Protein AF-A0A8D8NBR3-F1 (afdb_monomer_lite)

Structure (mmCIF, N/CA/C/O backbone):
data_AF-A0A8D8NBR3-F1
#
_entry.id   AF-A0A8D8NBR3-F1
#
loop_
_atom_site.group_PDB
_atom_site.id
_atom_site.type_symbol
_atom_site.label_atom_id
_atom_site.label_alt_id
_atom_site.label_comp_id
_atom_site.label_asym_id
_atom_site.label_entity_id
_atom_site.label_seq_id
_atom_site.pdbx_PDB_ins_code
_atom_site.Cartn_x
_atom_site.Cartn_y
_atom_site.Cartn_z
_atom_site.occupancy
_atom_site.B_iso_or_equiv
_atom_site.auth_seq_id
_atom_site.auth_comp_id
_atom_site.auth_asym_id
_atom_site.auth_atom_id
_atom_site.pdbx_PDB_model_num
ATOM 1 N N . MET A 1 1 ? -37.296 -11.085 -13.476 1.00 39.34 1 MET A N 1
ATOM 2 C CA . MET A 1 1 ? -35.955 -10.803 -14.032 1.00 39.34 1 MET A CA 1
ATOM 3 C C . MET A 1 1 ? -34.917 -11.356 -13.069 1.00 39.34 1 MET A C 1
ATOM 5 O O . MET A 1 1 ? -34.775 -10.840 -11.971 1.00 39.34 1 MET A O 1
ATOM 9 N N . ILE A 1 2 ? -34.306 -12.487 -13.425 1.00 38.94 2 ILE A N 1
ATOM 10 C CA . ILE A 1 2 ? -33.415 -13.263 -12.553 1.00 38.94 2 ILE A CA 1
ATOM 11 C C . ILE A 1 2 ? -32.001 -12.692 -12.685 1.00 38.94 2 ILE A C 1
ATOM 13 O O . ILE A 1 2 ? -31.373 -12.825 -13.735 1.00 38.94 2 ILE A O 1
ATOM 17 N N . PHE A 1 3 ? -31.509 -12.047 -11.627 1.00 42.09 3 PHE A N 1
ATOM 18 C CA . PHE A 1 3 ? -30.108 -11.650 -11.511 1.00 42.09 3 PHE A CA 1
ATOM 19 C C . PHE A 1 3 ? -29.244 -12.912 -11.416 1.00 42.09 3 PHE A C 1
ATOM 21 O O . PHE A 1 3 ? -29.185 -13.569 -10.377 1.00 42.09 3 PHE A O 1
ATOM 28 N N . LYS A 1 4 ? -28.557 -13.259 -12.507 1.00 34.50 4 LYS A N 1
ATOM 29 C CA . LYS A 1 4 ? -27.471 -14.240 -12.472 1.00 34.50 4 LYS A CA 1
ATOM 30 C C . LYS A 1 4 ? -26.286 -13.600 -11.750 1.00 34.50 4 LYS A C 1
ATOM 32 O O . LYS A 1 4 ? -25.528 -12.838 -12.342 1.00 34.50 4 LYS A O 1
ATOM 37 N N . ARG A 1 5 ? -26.142 -13.902 -10.458 1.00 43.03 5 ARG A N 1
ATOM 38 C CA . ARG A 1 5 ? -24.885 -13.717 -9.727 1.00 43.03 5 ARG A CA 1
ATOM 39 C C . ARG A 1 5 ? -23.824 -14.581 -10.408 1.00 43.03 5 ARG A C 1
ATOM 41 O O . ARG A 1 5 ? -23.807 -15.795 -10.235 1.00 43.03 5 ARG A O 1
ATOM 48 N N . PHE A 1 6 ? -22.962 -13.952 -11.198 1.00 41.09 6 PHE A N 1
ATOM 49 C CA . PHE A 1 6 ? -21.705 -14.554 -11.619 1.00 41.09 6 PHE A CA 1
ATOM 50 C C . PHE A 1 6 ? -20.780 -14.600 -10.400 1.00 41.09 6 PHE A C 1
ATOM 52 O O . PHE A 1 6 ? -20.031 -13.667 -10.134 1.00 41.09 6 PHE A O 1
ATOM 59 N N . PHE A 1 7 ? -20.858 -15.684 -9.629 1.00 45.56 7 PHE A N 1
ATOM 60 C CA . PHE A 1 7 ? -19.737 -16.092 -8.795 1.00 45.56 7 PHE A CA 1
ATOM 61 C C . PHE A 1 7 ? -18.710 -16.730 -9.727 1.00 45.56 7 PHE A C 1
ATOM 63 O O . PHE A 1 7 ? -18.864 -17.873 -10.149 1.00 45.56 7 PHE A O 1
ATOM 70 N N . SER A 1 8 ? -17.677 -15.969 -10.089 1.00 44.12 8 SER A N 1
ATOM 71 C CA . SER A 1 8 ? -16.456 -16.555 -10.632 1.00 44.12 8 SER A CA 1
ATOM 72 C C . SER A 1 8 ? -15.761 -17.279 -9.484 1.00 44.12 8 SER A C 1
ATOM 74 O O . SER A 1 8 ? -14.997 -16.676 -8.735 1.00 44.12 8 SER A O 1
ATOM 76 N N . SER A 1 9 ? -16.055 -18.568 -9.316 1.00 47.31 9 SER A N 1
ATOM 77 C CA . SER A 1 9 ? -15.251 -19.467 -8.494 1.00 47.31 9 SER A CA 1
ATOM 78 C C . SER A 1 9 ? -13.933 -19.729 -9.221 1.00 47.31 9 SER A C 1
ATOM 80 O O . SER A 1 9 ? -13.727 -20.787 -9.818 1.00 47.31 9 SER A O 1
ATOM 82 N N . THR A 1 10 ? -13.046 -18.740 -9.238 1.00 48.44 10 THR A N 1
ATOM 83 C CA . THR A 1 10 ? -11.653 -18.990 -9.590 1.00 48.44 10 THR A CA 1
ATOM 84 C C . THR A 1 10 ? -11.070 -19.832 -8.457 1.00 48.44 10 THR A C 1
ATOM 86 O O . THR A 1 10 ? -11.084 -19.375 -7.313 1.00 48.44 10 THR A O 1
ATOM 89 N N . PRO A 1 11 ? -10.621 -21.073 -8.720 1.00 41.56 11 PRO A N 1
ATOM 90 C CA . PRO A 1 11 ? -9.993 -21.882 -7.691 1.00 41.56 11 PRO A CA 1
ATOM 91 C C . PRO A 1 11 ? -8.790 -21.108 -7.158 1.00 41.56 11 PRO A C 1
ATOM 93 O O . PRO A 1 11 ? -7.968 -20.634 -7.946 1.00 41.56 11 PRO A O 1
ATOM 96 N N . CYS A 1 12 ? -8.710 -20.979 -5.832 1.00 45.22 12 CYS A N 1
ATOM 97 C CA . CYS A 1 12 ? -7.539 -20.466 -5.136 1.00 45.22 12 CYS A CA 1
ATOM 98 C C . CYS A 1 12 ? -6.382 -21.425 -5.435 1.00 45.22 12 CYS A C 1
ATOM 100 O O . CYS A 1 12 ? -6.182 -22.438 -4.763 1.00 45.22 12 CYS A O 1
ATOM 102 N N . ARG A 1 13 ? -5.674 -21.175 -6.540 1.00 45.03 13 ARG A N 1
ATOM 103 C CA . ARG A 1 13 ? -4.412 -21.836 -6.824 1.00 45.03 13 ARG A CA 1
ATOM 104 C C . ARG A 1 13 ? -3.446 -21.271 -5.798 1.00 45.03 13 ARG A C 1
ATOM 106 O O . ARG A 1 13 ? -2.968 -20.155 -5.962 1.00 45.03 13 ARG A O 1
ATOM 113 N N . PHE A 1 14 ? -3.180 -22.035 -4.742 1.00 47.06 14 PHE A N 1
ATOM 114 C CA . PHE A 1 14 ? -1.988 -21.844 -3.927 1.00 47.06 14 PHE A CA 1
ATOM 115 C C . PHE A 1 14 ? -0.777 -21.990 -4.855 1.00 47.06 14 PHE A C 1
ATOM 117 O O . PHE A 1 14 ? -0.283 -23.089 -5.100 1.00 47.06 14 PHE A O 1
ATOM 124 N N . LEU A 1 15 ? -0.356 -20.881 -5.461 1.00 52.97 15 LEU A N 1
ATOM 125 C CA . LEU A 1 15 ? 0.822 -20.825 -6.305 1.00 52.97 15 LEU A CA 1
ATOM 126 C C . LEU A 1 15 ? 2.035 -20.827 -5.386 1.00 52.97 15 LEU A C 1
ATOM 128 O O . LEU A 1 15 ? 2.390 -19.830 -4.766 1.00 52.97 15 LEU A O 1
ATOM 132 N N . THR A 1 16 ? 2.681 -21.985 -5.313 1.00 53.59 16 THR A N 1
ATOM 133 C CA . THR A 1 16 ? 3.938 -22.233 -4.604 1.00 53.59 16 THR A CA 1
ATOM 134 C C . THR A 1 16 ? 5.142 -21.628 -5.338 1.00 53.59 16 THR A C 1
ATOM 136 O O . THR A 1 16 ? 6.204 -22.244 -5.409 1.00 53.59 16 THR A O 1
ATOM 139 N N . SER A 1 17 ? 5.000 -20.442 -5.934 1.00 57.72 17 SER A N 1
ATOM 140 C CA . SER A 1 17 ? 6.130 -19.671 -6.448 1.00 57.72 17 SER A CA 1
ATOM 141 C C . SER A 1 17 ? 6.388 -18.505 -5.502 1.00 57.72 17 SER A C 1
ATOM 143 O O . SER A 1 17 ? 5.548 -17.638 -5.318 1.00 57.72 17 SER A O 1
ATOM 145 N N . SER A 1 18 ? 7.553 -18.474 -4.856 1.00 75.12 18 SER A N 1
ATOM 146 C CA . SER A 1 18 ? 7.962 -17.288 -4.102 1.00 75.12 18 SER A CA 1
ATOM 147 C C . SER A 1 18 ? 8.224 -16.163 -5.104 1.00 75.12 18 SER A C 1
ATOM 149 O O . SER A 1 18 ? 9.227 -16.175 -5.821 1.00 75.12 18 SER A O 1
ATOM 151 N N . VAL A 1 19 ? 7.287 -15.221 -5.209 1.00 86.06 19 VAL A N 1
ATOM 152 C CA . VAL A 1 19 ? 7.477 -14.017 -6.014 1.00 86.06 19 VAL A CA 1
ATOM 153 C C . VAL A 1 19 ? 8.540 -13.145 -5.364 1.00 86.06 19 VAL A C 1
ATOM 155 O O . VAL A 1 19 ? 8.466 -12.818 -4.182 1.00 86.06 19 VAL A O 1
ATOM 158 N N . LYS A 1 20 ? 9.539 -12.763 -6.161 1.00 90.12 20 LYS A N 1
ATOM 159 C CA . LYS A 1 20 ? 10.619 -11.879 -5.731 1.00 90.12 20 LYS A CA 1
ATOM 160 C C . LYS A 1 20 ? 10.241 -10.426 -5.997 1.00 90.12 20 LYS A C 1
ATOM 162 O O . LYS A 1 20 ? 9.853 -10.063 -7.110 1.00 90.12 20 LYS A O 1
ATOM 167 N N . TYR A 1 21 ? 10.397 -9.599 -4.977 1.00 92.56 21 TYR A N 1
ATOM 168 C CA . TYR A 1 21 ? 10.253 -8.155 -5.063 1.00 92.56 21 TYR A CA 1
ATOM 169 C C . TYR A 1 21 ? 11.150 -7.477 -4.023 1.00 92.56 21 TYR A C 1
ATOM 171 O O . TYR A 1 21 ? 11.577 -8.104 -3.053 1.00 92.56 21 TYR A O 1
ATOM 179 N N . VAL A 1 22 ? 11.426 -6.192 -4.232 1.00 94.38 22 VAL A N 1
ATOM 180 C CA . VAL A 1 22 ? 12.100 -5.311 -3.274 1.00 94.38 22 VAL A CA 1
ATOM 181 C C . VAL A 1 22 ? 11.214 -4.086 -3.058 1.00 94.38 22 VAL A C 1
ATOM 183 O O . VAL A 1 22 ? 10.735 -3.487 -4.022 1.00 94.38 22 VAL A O 1
ATOM 186 N N . GLN A 1 23 ? 10.986 -3.695 -1.802 1.00 95.94 23 GLN A N 1
ATOM 187 C CA . GLN A 1 23 ? 10.191 -2.501 -1.505 1.00 95.94 23 GLN A CA 1
ATOM 188 C C . GLN A 1 23 ? 10.826 -1.244 -2.105 1.00 95.94 23 GLN A C 1
ATOM 190 O O . GLN A 1 23 ? 12.017 -0.985 -1.928 1.00 95.94 23 GLN A O 1
ATOM 195 N N . GLY A 1 24 ? 10.022 -0.437 -2.798 1.00 94.31 24 GLY A N 1
ATOM 196 C CA . GLY A 1 24 ? 10.471 0.811 -3.411 1.00 94.31 24 GLY A CA 1
ATOM 197 C C . GLY A 1 24 ? 11.321 0.628 -4.672 1.00 94.31 24 GLY A C 1
ATOM 198 O O . GLY A 1 24 ? 11.982 1.584 -5.092 1.00 94.31 24 GLY A O 1
ATOM 199 N N . GLN A 1 25 ? 11.322 -0.562 -5.284 1.00 93.69 25 GLN A N 1
ATOM 200 C CA . GLN A 1 25 ? 12.038 -0.811 -6.538 1.00 93.69 25 GLN A CA 1
ATOM 201 C C . GLN A 1 25 ? 11.521 0.076 -7.680 1.00 93.69 25 GLN A C 1
ATOM 203 O O . GLN A 1 25 ? 10.386 0.551 -7.667 1.00 93.69 25 GLN A O 1
ATOM 208 N N . SER A 1 26 ? 12.376 0.337 -8.671 1.00 92.31 26 SER A N 1
ATOM 209 C CA . SER A 1 26 ? 12.069 1.219 -9.806 1.00 92.31 26 SER A CA 1
ATOM 210 C C . SER A 1 26 ? 12.348 0.506 -11.134 1.00 92.31 26 SER A C 1
ATOM 212 O O . SER A 1 26 ? 13.415 0.712 -11.712 1.00 92.31 26 SER A O 1
ATOM 214 N N . PRO A 1 27 ? 11.431 -0.353 -11.621 1.00 88.38 27 PRO A N 1
ATOM 215 C CA . PRO A 1 27 ? 11.657 -1.166 -12.823 1.00 88.38 27 PRO A CA 1
ATOM 216 C C . PRO A 1 27 ? 11.758 -0.340 -14.110 1.00 88.38 27 PRO A C 1
ATOM 218 O O . PRO A 1 27 ? 12.357 -0.778 -15.086 1.00 88.38 27 PRO A O 1
ATOM 221 N N . ALA A 1 28 ? 11.174 0.858 -14.121 1.00 86.31 28 ALA A N 1
ATOM 222 C CA . ALA A 1 28 ? 11.219 1.777 -15.248 1.00 86.31 28 ALA A CA 1
ATOM 223 C C . ALA A 1 28 ? 11.365 3.227 -14.759 1.00 86.31 28 ALA A C 1
ATOM 225 O O . ALA A 1 28 ? 11.030 3.539 -13.608 1.00 86.31 28 ALA A O 1
ATOM 226 N N . PRO A 1 29 ? 11.814 4.155 -15.626 1.00 87.31 29 PRO A N 1
ATOM 227 C CA . PRO A 1 29 ? 11.930 5.561 -15.267 1.00 87.31 29 PRO A CA 1
ATOM 228 C C . PRO A 1 29 ? 10.602 6.121 -14.745 1.00 87.31 29 PRO A C 1
ATOM 230 O O . PRO A 1 29 ? 9.561 5.983 -15.382 1.00 87.31 29 PRO A O 1
ATOM 233 N N . LYS A 1 30 ? 10.653 6.817 -13.602 1.00 88.50 30 LYS A N 1
ATOM 234 C CA . LYS A 1 30 ? 9.493 7.451 -12.939 1.00 88.50 30 LYS A CA 1
ATOM 235 C C . LYS A 1 30 ? 8.438 6.470 -12.405 1.00 88.50 30 LYS A C 1
ATOM 237 O O . LYS A 1 30 ? 7.367 6.938 -12.025 1.00 88.50 30 LYS A O 1
ATOM 242 N N . ILE A 1 31 ? 8.727 5.171 -12.343 1.00 90.00 31 ILE A N 1
ATOM 243 C CA . ILE A 1 31 ? 7.869 4.174 -11.695 1.00 90.00 31 ILE A CA 1
ATOM 244 C C . ILE A 1 31 ? 8.541 3.719 -10.403 1.00 90.00 31 ILE A C 1
ATOM 246 O O . ILE A 1 31 ? 9.720 3.381 -10.417 1.00 90.00 31 ILE A O 1
ATOM 250 N N . ARG A 1 32 ? 7.789 3.716 -9.300 1.00 94.12 32 ARG A N 1
ATOM 251 C CA . ARG A 1 32 ? 8.178 3.088 -8.029 1.00 94.12 32 ARG A CA 1
ATOM 252 C C . ARG A 1 32 ? 7.150 2.042 -7.650 1.00 94.12 32 ARG A C 1
ATOM 254 O O . ARG A 1 32 ? 5.956 2.303 -7.767 1.00 94.12 32 ARG A O 1
ATOM 261 N N . GLU A 1 33 ? 7.602 0.889 -7.194 1.00 94.75 33 GLU A N 1
ATOM 262 C CA . GLU A 1 33 ? 6.728 -0.211 -6.806 1.00 94.75 33 GLU A CA 1
ATOM 263 C C . GLU A 1 33 ? 6.824 -0.469 -5.306 1.00 94.75 33 GLU A C 1
ATOM 265 O O . GLU A 1 33 ? 7.915 -0.554 -4.741 1.00 94.75 33 GLU A O 1
ATOM 270 N N . TYR A 1 34 ? 5.662 -0.593 -4.675 1.00 96.88 34 TYR A N 1
ATOM 271 C CA . TYR A 1 34 ? 5.507 -0.945 -3.270 1.00 96.88 34 TYR A CA 1
ATOM 272 C C . TYR A 1 34 ? 4.533 -2.109 -3.146 1.00 96.88 34 TYR A C 1
ATOM 274 O O . TYR A 1 34 ? 3.604 -2.236 -3.945 1.00 96.88 34 TYR A O 1
ATOM 282 N N . PHE A 1 35 ? 4.737 -2.940 -2.129 1.00 97.06 35 PHE A N 1
ATOM 283 C CA . PHE A 1 35 ? 3.974 -4.165 -1.919 1.00 97.06 35 PHE A CA 1
ATOM 284 C C . PHE A 1 35 ? 3.326 -4.125 -0.541 1.00 97.06 35 PHE A C 1
ATOM 286 O O . PHE A 1 35 ? 4.006 -3.937 0.472 1.00 97.06 35 PHE A O 1
ATOM 293 N N . TYR A 1 36 ? 2.009 -4.297 -0.517 1.00 97.75 36 TYR A N 1
ATOM 294 C CA . TYR A 1 36 ? 1.175 -4.160 0.666 1.00 97.75 36 TYR A CA 1
ATOM 295 C C . TYR A 1 36 ? 0.377 -5.431 0.956 1.00 97.75 36 TYR A C 1
ATOM 297 O O . TYR A 1 36 ? -0.008 -6.177 0.051 1.00 97.75 36 TYR A O 1
ATOM 305 N N . TYR A 1 37 ? 0.086 -5.616 2.240 1.00 97.19 37 TYR A N 1
ATOM 306 C CA . TYR A 1 37 ? -0.794 -6.646 2.774 1.00 97.19 37 TYR A CA 1
ATOM 307 C C . TYR A 1 37 ? -1.972 -5.994 3.501 1.00 97.19 37 TYR A C 1
ATOM 309 O O . TYR A 1 37 ? -1.766 -5.062 4.282 1.00 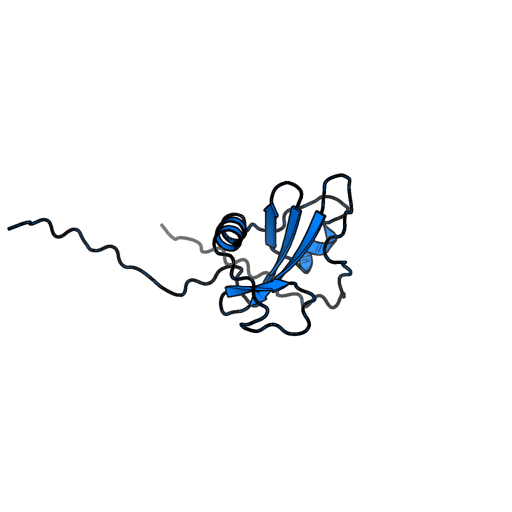97.19 37 TYR A O 1
ATOM 317 N N . ILE A 1 38 ? -3.181 -6.495 3.255 1.00 97.00 38 ILE A N 1
ATOM 318 C CA . ILE A 1 38 ? -4.397 -6.124 3.987 1.00 97.00 38 ILE A CA 1
ATOM 319 C C . ILE A 1 38 ? -4.879 -7.351 4.760 1.00 97.00 38 ILE A C 1
ATOM 321 O O . ILE A 1 38 ? -5.061 -8.415 4.166 1.00 97.00 38 ILE A O 1
ATOM 325 N N . ASP A 1 39 ? -5.064 -7.215 6.069 1.00 94.88 39 ASP A N 1
ATOM 326 C CA . ASP A 1 39 ? -5.602 -8.296 6.897 1.00 94.88 39 ASP A CA 1
ATOM 327 C C . ASP A 1 39 ? -7.141 -8.335 6.905 1.00 94.88 39 ASP A C 1
ATOM 329 O O . ASP A 1 39 ? -7.816 -7.496 6.304 1.00 94.88 39 ASP A O 1
ATOM 333 N N . HIS A 1 40 ? -7.705 -9.322 7.601 1.00 92.75 40 HIS A N 1
ATOM 334 C CA . HIS A 1 40 ? -9.151 -9.493 7.756 1.00 92.75 40 HIS A CA 1
ATOM 335 C C . HIS A 1 40 ? -9.839 -8.366 8.547 1.00 92.75 40 HIS A C 1
ATOM 337 O O . HIS A 1 40 ? -11.056 -8.215 8.447 1.00 92.75 40 HIS A O 1
ATOM 343 N N . GLU A 1 41 ? -9.098 -7.562 9.316 1.00 92.81 41 GLU A N 1
ATOM 344 C CA . GLU A 1 41 ? -9.626 -6.378 10.009 1.00 92.81 41 GLU A CA 1
ATOM 345 C C . GLU A 1 41 ? -9.610 -5.130 9.104 1.00 92.81 41 GLU A C 1
ATOM 347 O O . GLU A 1 41 ? -10.148 -4.082 9.467 1.00 92.81 41 GLU A O 1
ATOM 352 N N . GLY A 1 42 ? -9.020 -5.227 7.907 1.00 93.56 42 GLY A N 1
ATOM 353 C CA . GLY A 1 42 ? -8.856 -4.118 6.971 1.00 93.56 42 GLY A CA 1
ATOM 354 C C . GLY A 1 42 ? -7.654 -3.222 7.285 1.00 93.56 42 GLY A C 1
ATOM 355 O O . GLY A 1 42 ? -7.552 -2.119 6.740 1.00 93.56 42 GLY A O 1
ATOM 356 N N . MET A 1 43 ? -6.734 -3.662 8.146 1.00 95.50 43 MET A N 1
ATOM 357 C CA . MET A 1 43 ? -5.494 -2.946 8.426 1.00 95.50 43 MET A CA 1
ATOM 358 C C . MET A 1 43 ? -4.493 -3.128 7.284 1.00 95.50 43 MET A C 1
ATOM 360 O O . MET A 1 43 ? -4.294 -4.222 6.757 1.00 95.50 43 MET A O 1
ATOM 364 N N . LEU A 1 44 ? -3.831 -2.029 6.916 1.00 97.12 44 LEU A N 1
ATOM 365 C CA . LEU A 1 44 ? -2.850 -1.983 5.835 1.00 97.12 44 LEU A CA 1
ATOM 366 C C . LEU A 1 44 ? -1.422 -2.063 6.387 1.00 97.12 44 LEU A C 1
ATOM 368 O O . LEU A 1 44 ? -1.053 -1.298 7.283 1.00 97.12 44 LEU A O 1
ATOM 372 N N . PHE A 1 45 ? -0.599 -2.923 5.790 1.00 97.62 45 PHE A N 1
ATOM 373 C CA . PHE A 1 45 ? 0.800 -3.161 6.155 1.00 97.62 45 PHE A CA 1
ATOM 374 C C . PHE A 1 45 ? 1.701 -3.196 4.923 1.00 97.62 45 PHE A C 1
ATOM 376 O O . PHE A 1 45 ? 1.239 -3.491 3.822 1.00 97.62 45 PHE A O 1
ATOM 383 N N . LEU A 1 46 ? 3.004 -2.982 5.117 1.00 97.19 46 LEU A N 1
ATOM 384 C CA . LEU A 1 46 ? 3.994 -3.418 4.131 1.00 97.19 46 LEU A CA 1
ATOM 385 C C . LEU A 1 46 ? 4.040 -4.946 4.094 1.00 97.19 46 LEU A C 1
ATOM 387 O O . LEU A 1 46 ? 3.954 -5.613 5.130 1.00 97.19 46 LEU A O 1
ATOM 391 N N . ASP A 1 47 ? 4.180 -5.503 2.899 1.00 96.06 47 ASP A N 1
ATOM 392 C CA . ASP A 1 47 ? 4.087 -6.945 2.718 1.00 96.06 47 ASP A CA 1
ATOM 393 C C . ASP A 1 47 ? 5.212 -7.722 3.424 1.00 96.06 47 ASP A C 1
ATOM 395 O O . ASP A 1 47 ? 4.973 -8.736 4.090 1.00 96.06 47 ASP A O 1
ATOM 399 N N . ASP A 1 48 ? 6.423 -7.177 3.366 1.00 94.75 48 ASP A N 1
ATOM 400 C CA . ASP A 1 48 ? 7.655 -7.686 3.974 1.00 94.75 48 ASP A CA 1
ATOM 401 C C . ASP A 1 48 ? 7.799 -7.339 5.466 1.00 94.75 48 ASP A C 1
ATOM 403 O O . ASP A 1 48 ? 8.776 -7.734 6.108 1.00 94.75 48 ASP A O 1
ATOM 407 N N . ALA A 1 49 ? 6.822 -6.643 6.059 1.00 94.00 49 ALA A N 1
ATOM 408 C CA . ALA A 1 49 ? 6.835 -6.357 7.487 1.00 94.00 49 ALA A CA 1
ATOM 409 C C . ALA A 1 49 ? 6.847 -7.664 8.297 1.00 94.00 49 ALA A C 1
ATOM 411 O O . ALA A 1 49 ? 5.933 -8.492 8.188 1.00 94.00 49 ALA A O 1
ATOM 412 N N . ARG A 1 50 ? 7.873 -7.821 9.148 1.00 92.44 50 ARG A N 1
ATOM 413 C CA . ARG A 1 50 ? 8.066 -9.005 10.004 1.00 92.44 50 ARG A CA 1
ATOM 414 C C . ARG A 1 50 ? 6.941 -9.186 11.022 1.00 92.44 50 ARG A C 1
ATOM 416 O O . ARG A 1 50 ? 6.574 -10.311 11.332 1.00 92.44 50 ARG A O 1
ATOM 423 N N . ILE A 1 51 ? 6.431 -8.083 11.563 1.00 92.88 51 ILE A N 1
ATOM 424 C CA . ILE A 1 51 ? 5.339 -8.063 12.539 1.00 92.88 51 ILE A CA 1
ATOM 425 C C . ILE A 1 51 ? 4.211 -7.236 11.929 1.00 92.88 51 ILE A C 1
ATOM 427 O O . ILE A 1 51 ? 4.455 -6.107 11.509 1.00 92.88 51 ILE A O 1
ATOM 431 N N . LYS A 1 52 ? 3.004 -7.806 11.884 1.00 93.94 52 LYS A N 1
ATOM 432 C CA . LYS A 1 52 ? 1.783 -7.161 11.392 1.00 93.94 52 LYS A CA 1
ATOM 433 C C . LYS A 1 52 ? 0.784 -7.079 12.543 1.00 93.94 52 LYS A C 1
ATOM 435 O O . LYS A 1 52 ? 0.122 -8.049 12.882 1.00 93.94 52 LYS A O 1
ATOM 440 N N . ASN A 1 53 ? 0.798 -5.944 13.226 1.00 94.31 53 ASN A N 1
ATOM 441 C CA . ASN A 1 53 ? -0.021 -5.632 14.394 1.00 94.31 53 ASN A CA 1
ATOM 442 C C . ASN A 1 53 ? -0.453 -4.155 14.393 1.00 94.31 53 ASN A C 1
ATOM 444 O O . ASN A 1 53 ? 0.025 -3.349 13.590 1.00 94.31 53 ASN A O 1
ATOM 448 N N . PHE A 1 54 ? -1.263 -3.761 15.375 1.00 91.94 54 PHE A N 1
ATOM 449 C CA . PHE A 1 54 ? -1.763 -2.391 15.482 1.00 91.94 54 PHE A CA 1
ATOM 450 C C . PHE A 1 54 ? -0.674 -1.304 15.527 1.00 91.94 54 PHE A C 1
ATOM 452 O O . PHE A 1 54 ? -0.943 -0.170 15.149 1.00 91.94 54 PHE A O 1
ATOM 459 N N . THR A 1 55 ? 0.550 -1.566 15.994 1.00 93.38 55 THR A N 1
ATOM 460 C CA . THR A 1 55 ? 1.603 -0.530 16.007 1.00 93.38 55 THR A CA 1
ATOM 461 C C . THR A 1 55 ? 2.316 -0.392 14.663 1.00 93.38 55 THR A C 1
ATOM 463 O O . THR A 1 55 ? 2.811 0.688 14.359 1.00 93.38 55 THR A O 1
ATOM 466 N N . SER A 1 56 ? 2.328 -1.452 13.854 1.00 94.88 56 SER A N 1
ATOM 467 C CA . SER A 1 56 ? 2.964 -1.497 12.529 1.00 94.88 56 SER A CA 1
ATOM 468 C C . SER A 1 56 ? 2.056 -1.106 11.355 1.00 94.88 56 SER A C 1
ATOM 470 O O . SER A 1 56 ? 2.561 -0.894 10.253 1.00 94.88 56 SER A O 1
ATOM 472 N N . CYS A 1 57 ? 0.735 -1.037 11.554 1.00 96.69 57 CYS A N 1
ATOM 473 C CA . CYS A 1 57 ? -0.192 -0.686 10.480 1.00 96.69 57 CYS A CA 1
ATOM 474 C C . CYS A 1 57 ? -0.110 0.801 10.108 1.00 96.69 57 CYS A C 1
ATOM 476 O O . CYS A 1 57 ? 0.219 1.665 10.929 1.00 96.69 57 CYS A O 1
ATOM 478 N N . PHE A 1 58 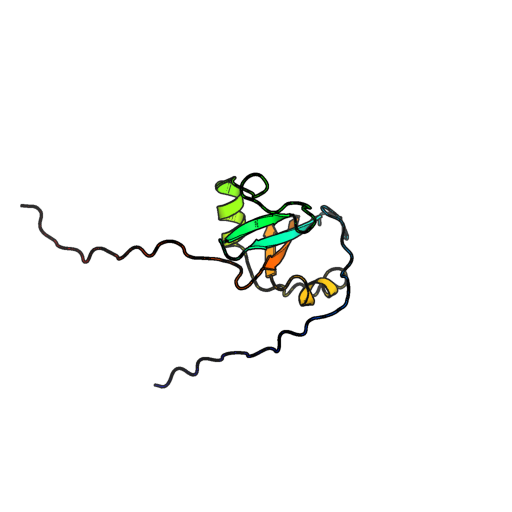? -0.457 1.115 8.861 1.00 97.00 58 PHE A N 1
ATOM 479 C CA . PHE A 1 58 ? -0.628 2.499 8.431 1.00 97.00 58 PHE A CA 1
ATOM 480 C C . PHE A 1 58 ? -1.882 3.104 9.071 1.00 97.00 58 PHE A C 1
ATOM 482 O O . PHE A 1 58 ? -2.943 2.485 9.088 1.00 97.00 58 PHE A O 1
ATOM 489 N N . LYS A 1 59 ? -1.763 4.340 9.571 1.00 95.62 59 LYS A N 1
ATOM 490 C CA . LYS A 1 59 ? -2.849 5.058 10.274 1.00 95.62 59 LYS A CA 1
ATOM 491 C C . LYS A 1 59 ? -3.138 6.445 9.716 1.00 95.62 59 LYS A C 1
ATOM 493 O O . LYS A 1 59 ? -4.043 7.132 10.186 1.00 95.62 59 LYS A O 1
ATOM 498 N N . GLU A 1 60 ? -2.350 6.901 8.747 1.00 97.00 60 GLU A N 1
ATOM 499 C CA . GLU A 1 60 ? -2.496 8.255 8.231 1.00 97.00 60 GLU A CA 1
ATOM 500 C C . GLU A 1 60 ? -3.763 8.361 7.373 1.00 97.00 60 GLU A C 1
ATOM 502 O O . GLU A 1 60 ? -3.838 7.830 6.267 1.00 97.00 60 GLU A O 1
ATOM 507 N N . ARG A 1 61 ? -4.770 9.076 7.886 1.00 95.19 61 ARG A N 1
ATOM 508 C CA . ARG A 1 61 ? -6.108 9.135 7.283 1.00 95.19 61 ARG A CA 1
ATOM 509 C C . ARG A 1 61 ? -6.100 9.542 5.808 1.00 95.19 61 ARG A C 1
ATOM 511 O O . ARG A 1 61 ? -6.751 8.887 5.004 1.00 95.19 61 ARG A O 1
ATOM 518 N N . LYS A 1 62 ? -5.353 10.590 5.441 1.00 95.50 62 LYS A N 1
ATOM 519 C CA . LYS A 1 62 ? -5.307 11.086 4.054 1.00 95.50 62 LYS A CA 1
ATOM 520 C C . LYS A 1 62 ? -4.734 10.041 3.099 1.00 95.50 62 LYS A C 1
ATOM 522 O O . LYS A 1 62 ? -5.278 9.843 2.014 1.00 95.50 62 LYS A O 1
ATOM 527 N N . PHE A 1 63 ? -3.663 9.367 3.513 1.00 94.88 63 PHE A N 1
ATOM 528 C CA . PHE A 1 63 ? -3.074 8.270 2.758 1.00 94.88 63 PHE A CA 1
ATOM 529 C C . PHE A 1 63 ? -4.052 7.103 2.613 1.00 94.88 63 PHE A C 1
ATOM 531 O O . PHE A 1 63 ? -4.291 6.665 1.492 1.00 94.88 63 PHE A O 1
ATOM 538 N N . LEU A 1 64 ? -4.671 6.644 3.705 1.00 95.56 64 LEU A N 1
ATOM 539 C CA . LEU A 1 64 ? -5.612 5.519 3.674 1.00 95.56 64 LEU A CA 1
ATOM 540 C C . LEU A 1 64 ? -6.833 5.820 2.794 1.00 95.56 64 LEU A C 1
ATOM 542 O O . LEU A 1 64 ? -7.172 5.019 1.926 1.00 95.56 64 LEU A O 1
ATOM 546 N N . GLU A 1 65 ? -7.448 6.995 2.946 1.00 94.75 65 GLU A N 1
ATOM 547 C CA . GLU A 1 65 ? -8.563 7.435 2.097 1.00 94.75 65 GLU A CA 1
ATOM 548 C C . GLU A 1 65 ? -8.164 7.422 0.614 1.00 94.75 65 GLU A C 1
ATOM 550 O O . GLU A 1 65 ? -8.886 6.895 -0.233 1.00 94.75 65 GLU A O 1
ATOM 555 N N . PHE A 1 66 ? -6.988 7.965 0.287 1.00 95.19 66 PHE A N 1
ATOM 556 C CA . PHE A 1 66 ? -6.456 7.990 -1.074 1.00 95.19 66 PHE A CA 1
ATOM 557 C C . PHE A 1 66 ? -6.182 6.580 -1.617 1.00 95.19 66 PHE A C 1
ATOM 559 O O . PHE A 1 66 ? -6.463 6.311 -2.792 1.00 95.19 66 PHE A O 1
ATOM 566 N N . PHE A 1 67 ? -5.608 5.716 -0.780 1.00 96.56 67 PHE A N 1
ATOM 567 C CA . PHE A 1 67 ? -5.160 4.371 -1.113 1.00 96.56 67 PHE A CA 1
ATOM 568 C C . PHE A 1 67 ? -6.346 3.460 -1.408 1.00 96.56 67 PHE A C 1
ATOM 570 O O . PHE A 1 67 ? -6.439 2.940 -2.523 1.00 96.56 67 PHE A O 1
ATOM 577 N N . PHE A 1 68 ? -7.273 3.334 -0.450 1.00 95.31 68 PHE A N 1
ATOM 578 C CA . PHE A 1 68 ? -8.446 2.463 -0.550 1.00 95.31 68 PHE A CA 1
ATOM 579 C C . PHE A 1 68 ? -9.402 2.915 -1.657 1.00 95.31 68 PHE A C 1
ATOM 581 O O . PHE A 1 68 ? -9.903 2.083 -2.409 1.00 95.31 68 PHE A O 1
ATOM 588 N N . LYS A 1 69 ? -9.579 4.230 -1.852 1.00 95.25 69 LYS A N 1
ATOM 589 C CA . LYS A 1 69 ? -10.422 4.777 -2.932 1.00 95.25 69 LYS A CA 1
ATOM 590 C C . LYS A 1 69 ? -9.956 4.381 -4.339 1.00 95.25 69 LYS A C 1
ATOM 592 O O . LYS A 1 69 ? -10.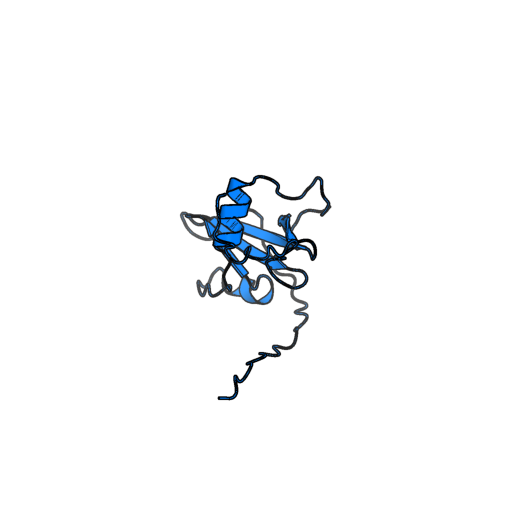751 4.423 -5.274 1.00 95.25 69 LYS A O 1
ATOM 597 N N . ARG A 1 70 ? -8.674 4.050 -4.517 1.00 94.88 70 ARG A N 1
ATOM 598 C CA . ARG A 1 70 ? -8.073 3.721 -5.822 1.00 94.88 70 ARG A CA 1
ATOM 599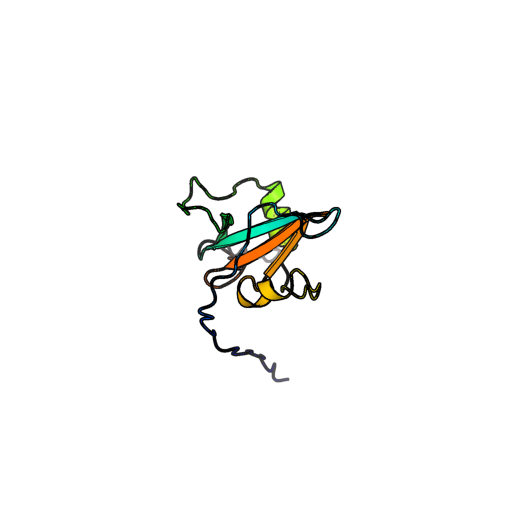 C C . ARG A 1 70 ? -7.736 2.247 -6.002 1.00 94.88 70 ARG A C 1
ATOM 601 O O . ARG A 1 70 ? -7.119 1.908 -7.014 1.00 94.88 70 ARG A O 1
ATOM 608 N N . ILE A 1 71 ? -8.114 1.389 -5.055 1.00 95.50 71 ILE A N 1
ATOM 609 C CA . ILE A 1 71 ? -7.921 -0.048 -5.217 1.00 95.50 71 ILE A CA 1
ATOM 610 C C . ILE A 1 71 ? -8.738 -0.525 -6.415 1.00 95.50 71 ILE A C 1
ATOM 612 O O . ILE A 1 71 ? -9.921 -0.220 -6.558 1.00 95.50 71 ILE A O 1
ATOM 616 N N . ARG A 1 72 ? -8.079 -1.286 -7.280 1.00 94.25 72 ARG A N 1
ATOM 617 C CA . ARG A 1 72 ? -8.674 -1.930 -8.446 1.00 94.25 72 ARG A CA 1
ATOM 618 C C . ARG A 1 72 ? -7.996 -3.278 -8.696 1.00 94.25 72 ARG A C 1
ATOM 620 O O . ARG A 1 72 ? -6.887 -3.484 -8.193 1.00 94.25 72 ARG A O 1
ATOM 627 N N . PRO A 1 73 ? -8.615 -4.184 -9.469 1.00 94.19 73 PRO A N 1
ATOM 628 C CA . PRO A 1 73 ? -7.947 -5.396 -9.925 1.00 94.19 73 PRO A CA 1
ATOM 629 C C . PRO A 1 73 ? -6.611 -5.082 -10.610 1.00 94.19 73 PRO A C 1
ATOM 631 O O . PRO A 1 73 ? -6.461 -4.063 -11.296 1.00 94.19 73 PRO A O 1
ATOM 634 N N . ASN A 1 74 ? -5.618 -5.942 -10.395 1.00 92.81 74 ASN A N 1
ATOM 635 C CA . ASN A 1 74 ? -4.311 -5.818 -11.019 1.00 92.81 74 ASN A CA 1
ATOM 636 C C . ASN A 1 74 ? -4.375 -6.254 -12.491 1.00 92.81 74 ASN A C 1
ATOM 638 O O . ASN A 1 74 ? -4.061 -7.387 -12.849 1.00 92.81 74 ASN A O 1
ATOM 642 N N . ASP A 1 75 ? -4.774 -5.317 -13.348 1.00 85.75 75 ASP A N 1
ATOM 643 C CA . ASP A 1 75 ? -4.785 -5.476 -14.806 1.00 85.75 75 ASP A CA 1
ATOM 644 C C . ASP A 1 75 ? -3.534 -4.884 -15.473 1.00 85.75 75 ASP A C 1
ATOM 646 O O . ASP A 1 75 ? -3.551 -4.530 -16.652 1.00 85.75 75 ASP A O 1
ATOM 650 N N . ILE A 1 76 ? -2.437 -4.714 -14.728 1.00 79.81 76 ILE A N 1
ATOM 651 C CA . ILE A 1 76 ? -1.198 -4.173 -15.287 1.00 79.81 76 ILE A CA 1
ATOM 652 C C . ILE A 1 76 ? -0.548 -5.253 -16.157 1.00 79.81 76 ILE A C 1
ATOM 654 O O . ILE A 1 76 ? 0.007 -6.226 -15.660 1.00 79.81 76 ILE A O 1
ATOM 658 N N . THR A 1 77 ? -0.610 -5.056 -17.473 1.00 66.50 77 THR A N 1
ATOM 659 C CA . THR A 1 77 ? -0.007 -5.941 -18.483 1.00 66.50 77 THR A CA 1
ATOM 660 C C . THR A 1 77 ? 1.414 -5.538 -18.868 1.00 66.50 77 THR A C 1
ATOM 662 O O . THR A 1 77 ? 1.984 -6.132 -19.779 1.00 66.50 77 THR A O 1
ATOM 665 N N . ALA A 1 78 ? 1.987 -4.517 -18.222 1.00 66.31 78 ALA A N 1
ATOM 666 C CA . ALA A 1 78 ? 3.375 -4.143 -18.462 1.00 66.31 78 ALA A CA 1
ATOM 667 C C . ALA A 1 78 ? 4.272 -5.358 -18.191 1.00 66.31 78 ALA A C 1
ATOM 669 O O . ALA A 1 78 ? 4.170 -5.963 -17.123 1.00 66.31 78 ALA A O 1
ATOM 670 N N . GLU A 1 79 ? 5.137 -5.696 -19.150 1.00 61.47 79 GLU A N 1
ATOM 671 C CA . GLU A 1 79 ? 5.942 -6.928 -19.147 1.00 61.47 79 GLU A CA 1
ATOM 672 C C . GLU A 1 79 ? 6.713 -7.134 -17.834 1.00 61.47 79 GLU A C 1
ATOM 674 O O . GLU A 1 79 ? 6.872 -8.260 -17.375 1.00 61.47 79 GLU A O 1
ATOM 679 N N . THR A 1 80 ? 7.131 -6.043 -17.187 1.00 63.72 80 THR A N 1
ATOM 680 C CA . THR A 1 80 ? 7.925 -6.072 -15.952 1.00 63.72 80 THR A CA 1
ATOM 681 C C . THR A 1 80 ? 7.115 -6.293 -14.674 1.00 63.72 80 THR A C 1
ATOM 683 O O . THR A 1 80 ? 7.705 -6.647 -13.662 1.00 63.72 80 THR A O 1
ATOM 686 N N . SER A 1 81 ? 5.794 -6.093 -14.690 1.00 70.50 81 SER A N 1
ATOM 687 C CA . SER A 1 81 ? 4.944 -6.194 -13.488 1.00 70.50 81 SER A CA 1
ATOM 688 C C . SER A 1 81 ? 3.811 -7.216 -13.633 1.00 70.50 81 SER A C 1
ATOM 690 O O . SER A 1 81 ? 3.101 -7.494 -12.666 1.00 70.50 81 SER A O 1
ATOM 692 N N . ALA A 1 82 ? 3.632 -7.790 -14.826 1.00 75.25 82 ALA A N 1
ATOM 693 C CA . ALA A 1 82 ? 2.583 -8.766 -15.113 1.00 75.25 82 ALA A CA 1
ATOM 694 C C . ALA A 1 82 ? 2.701 -10.034 -14.248 1.00 75.25 82 ALA A C 1
ATOM 696 O O . ALA A 1 82 ? 1.684 -10.616 -13.869 1.00 75.25 82 ALA A O 1
ATOM 697 N N . HIS A 1 83 ? 3.921 -10.434 -13.869 1.00 83.38 83 HIS A N 1
ATOM 698 C CA . HIS A 1 83 ? 4.158 -11.614 -13.027 1.00 83.38 83 HIS A CA 1
ATOM 699 C C . HIS A 1 83 ? 3.658 -11.448 -11.587 1.00 83.38 83 HIS A C 1
ATOM 701 O O . HIS A 1 83 ? 3.494 -12.441 -10.883 1.00 83.38 83 HIS A O 1
ATOM 707 N N . TYR A 1 84 ? 3.388 -10.217 -11.140 1.00 90.00 84 TYR A N 1
ATOM 708 C CA . TYR A 1 84 ? 2.835 -9.969 -9.810 1.00 90.00 84 TYR A CA 1
ATOM 709 C C . TYR A 1 84 ? 1.347 -10.294 -9.706 1.00 90.00 84 TYR A C 1
ATOM 711 O O . TYR A 1 84 ? 0.867 -10.473 -8.593 1.00 90.00 84 TYR A O 1
ATOM 719 N N . ARG A 1 85 ? 0.612 -10.397 -10.820 1.00 88.62 85 ARG A N 1
ATOM 720 C CA . ARG A 1 85 ? -0.856 -10.527 -10.829 1.00 88.62 85 ARG A CA 1
ATOM 721 C C . ARG A 1 85 ? -1.382 -11.692 -9.992 1.00 88.62 85 ARG A C 1
ATOM 723 O O . ARG A 1 85 ? -2.385 -11.544 -9.303 1.00 88.62 85 ARG A O 1
ATOM 730 N N . ASP A 1 86 ? -0.677 -12.813 -10.033 1.00 88.25 86 ASP A N 1
ATOM 731 C CA . ASP A 1 86 ? -1.056 -14.037 -9.333 1.00 88.25 86 ASP A CA 1
ATOM 732 C C . ASP A 1 86 ? -0.879 -13.948 -7.808 1.00 88.25 86 ASP A C 1
ATOM 734 O O . ASP A 1 86 ? -1.573 -14.629 -7.058 1.00 88.25 86 ASP A O 1
ATOM 738 N N . HIS A 1 87 ? 0.046 -13.102 -7.347 1.00 91.81 87 HIS A N 1
ATOM 739 C CA . HIS A 1 87 ? 0.394 -12.946 -5.927 1.00 91.81 87 HIS A CA 1
ATOM 740 C C . HIS A 1 87 ? -0.172 -11.669 -5.315 1.00 91.81 87 HIS A C 1
ATOM 742 O O . HIS A 1 87 ? -0.425 -11.611 -4.116 1.00 91.81 87 HIS A O 1
ATOM 748 N N . PHE A 1 88 ? -0.384 -10.660 -6.151 1.00 94.81 88 PHE A N 1
ATOM 749 C CA . PHE A 1 88 ? -0.918 -9.349 -5.825 1.00 94.81 88 PHE A CA 1
ATOM 750 C C . PHE A 1 88 ? -2.096 -9.063 -6.767 1.00 94.81 88 PHE A C 1
ATOM 752 O O . PHE A 1 88 ? -1.929 -8.394 -7.798 1.00 94.81 88 PHE A O 1
ATOM 759 N N . PRO A 1 89 ? -3.288 -9.598 -6.445 1.00 94.00 89 PRO A N 1
ATOM 760 C CA . PRO A 1 89 ? -4.467 -9.507 -7.304 1.00 94.00 89 PRO A CA 1
ATOM 761 C C . PRO A 1 89 ? -5.033 -8.089 -7.417 1.00 94.00 89 PRO A C 1
ATOM 763 O O . PRO A 1 89 ? -5.832 -7.819 -8.315 1.00 94.00 89 PRO A O 1
ATOM 766 N N . PHE A 1 90 ? -4.620 -7.169 -6.542 1.00 95.50 90 PHE A N 1
ATOM 767 C CA . PHE A 1 90 ? -5.085 -5.788 -6.527 1.00 95.50 90 PHE A CA 1
ATOM 768 C C . PHE A 1 90 ? -3.927 -4.798 -6.653 1.00 95.50 90 PHE A C 1
ATOM 770 O O . PHE A 1 90 ? -2.773 -5.097 -6.344 1.00 95.50 90 PHE A O 1
ATOM 777 N N . VAL A 1 91 ? -4.244 -3.585 -7.100 1.00 95.62 91 VAL A N 1
ATOM 778 C CA . VAL A 1 91 ? -3.298 -2.473 -7.177 1.00 95.62 91 VAL A CA 1
ATOM 779 C C . VAL A 1 91 ? -3.976 -1.155 -6.818 1.00 95.62 91 VAL A C 1
ATOM 781 O O . VAL A 1 91 ? -5.124 -0.916 -7.191 1.00 95.62 91 VAL A O 1
ATOM 784 N N . SER A 1 92 ? -3.251 -0.269 -6.141 1.00 95.94 92 SER A N 1
ATOM 785 C CA . SER A 1 92 ? -3.613 1.139 -5.966 1.00 95.94 92 SER A CA 1
ATOM 786 C C . SER A 1 92 ? -2.577 2.026 -6.657 1.00 95.94 92 SER A C 1
ATOM 788 O O . SER A 1 92 ? -1.369 1.878 -6.470 1.00 95.94 92 SER A O 1
ATOM 790 N N . LEU A 1 93 ? -3.034 2.931 -7.524 1.00 93.50 93 LEU A N 1
ATOM 791 C CA . LEU A 1 93 ? -2.152 3.816 -8.289 1.00 93.50 93 LEU A CA 1
ATOM 792 C C . LEU A 1 93 ? -2.028 5.184 -7.615 1.00 93.50 93 LEU A C 1
ATOM 794 O O . LEU A 1 93 ? -3.029 5.878 -7.437 1.00 93.50 93 LEU A O 1
ATOM 798 N N . CYS A 1 94 ? -0.798 5.615 -7.324 1.00 91.62 94 CYS A N 1
ATOM 799 C CA . CYS A 1 94 ? -0.514 6.908 -6.698 1.00 91.62 94 CYS A CA 1
ATOM 800 C C . CYS A 1 94 ? 0.528 7.690 -7.512 1.00 91.62 94 CYS A C 1
ATOM 802 O O . CYS A 1 94 ? 1.723 7.688 -7.229 1.00 91.62 94 CYS A O 1
ATOM 804 N N . GLY A 1 95 ? 0.089 8.335 -8.597 1.00 90.06 95 GLY A N 1
ATOM 805 C CA . GLY A 1 95 ? 0.986 9.072 -9.491 1.00 90.06 95 GLY A CA 1
ATOM 806 C C . GLY A 1 95 ? 2.070 8.170 -10.096 1.00 90.06 95 GLY A C 1
ATOM 807 O O . GLY A 1 95 ? 1.796 7.370 -10.995 1.00 90.06 95 GLY A O 1
ATOM 808 N N . ARG A 1 96 ? 3.303 8.316 -9.598 1.00 91.19 96 ARG A N 1
ATOM 809 C CA . ARG A 1 96 ? 4.483 7.524 -9.991 1.00 91.19 96 ARG A CA 1
ATOM 810 C C . ARG A 1 96 ? 4.561 6.164 -9.297 1.00 91.19 96 ARG A C 1
ATOM 812 O O . ARG A 1 96 ? 5.302 5.295 -9.744 1.00 91.19 96 ARG A O 1
ATOM 819 N N . GLU A 1 97 ? 3.804 5.981 -8.226 1.00 94.25 97 GLU A N 1
ATOM 820 C CA . GLU A 1 97 ? 3.825 4.770 -7.420 1.00 94.25 97 GLU A CA 1
ATOM 821 C C . GLU A 1 97 ? 2.794 3.754 -7.925 1.00 94.25 97 GLU A C 1
ATOM 823 O O . GLU A 1 97 ? 1.693 4.094 -8.392 1.00 94.25 97 GLU A O 1
ATOM 828 N N . ARG A 1 98 ? 3.189 2.487 -7.858 1.00 94.00 98 ARG A N 1
ATOM 829 C CA . ARG A 1 98 ? 2.386 1.299 -8.119 1.00 94.00 98 ARG A CA 1
ATOM 830 C C . ARG A 1 98 ? 2.369 0.490 -6.833 1.00 94.00 98 ARG A C 1
ATOM 832 O O . ARG A 1 98 ? 3.375 -0.103 -6.461 1.00 94.00 98 ARG A O 1
ATOM 839 N N . ASN A 1 99 ? 1.233 0.512 -6.150 1.00 96.25 99 ASN A N 1
ATOM 840 C CA . ASN A 1 99 ? 1.077 -0.151 -4.866 1.00 96.25 99 ASN A CA 1
ATOM 841 C C . ASN A 1 99 ? 0.366 -1.479 -5.107 1.00 96.25 99 ASN A C 1
ATOM 843 O O . ASN A 1 99 ? -0.853 -1.497 -5.265 1.00 96.25 99 ASN A O 1
ATOM 847 N N . PHE A 1 100 ? 1.124 -2.565 -5.207 1.00 96.50 100 PHE A N 1
ATOM 848 C CA . PHE A 1 100 ? 0.603 -3.918 -5.368 1.00 96.50 100 PHE A CA 1
ATOM 849 C C . PHE A 1 100 ? 0.080 -4.436 -4.035 1.00 96.50 100 PHE A C 1
ATOM 851 O O . PHE A 1 100 ? 0.685 -4.203 -2.991 1.00 96.50 100 PHE A O 1
ATOM 858 N N . ILE A 1 101 ? -1.067 -5.105 -4.065 1.00 96.50 101 ILE A N 1
ATOM 859 C CA . ILE A 1 101 ? -1.816 -5.458 -2.865 1.00 96.50 101 ILE A CA 1
ATOM 860 C C . ILE A 1 101 ? -2.208 -6.924 -2.935 1.00 96.50 101 ILE A C 1
ATOM 862 O O . ILE A 1 101 ? -2.811 -7.381 -3.911 1.00 96.50 101 ILE A O 1
ATOM 866 N N . ARG A 1 102 ? -1.914 -7.631 -1.848 1.00 95.56 102 ARG A N 1
ATOM 867 C CA . ARG A 1 102 ? -2.543 -8.903 -1.514 1.00 95.56 102 ARG A CA 1
ATOM 868 C C . ARG A 1 102 ? -3.354 -8.741 -0.234 1.00 95.56 102 ARG A C 1
ATOM 870 O O . ARG A 1 102 ? -3.097 -7.839 0.563 1.00 95.56 102 ARG A O 1
ATOM 877 N N . CYS A 1 103 ? -4.353 -9.587 -0.061 1.00 94.56 103 CYS A N 1
ATOM 878 C CA . CYS A 1 103 ? -5.261 -9.523 1.075 1.00 94.56 103 CYS A CA 1
ATOM 879 C C . CYS A 1 103 ? -5.594 -10.930 1.564 1.00 94.56 103 CYS A C 1
ATOM 881 O O . CYS A 1 103 ? -5.439 -11.887 0.806 1.00 94.56 103 CYS A O 1
ATOM 883 N N . ASP A 1 104 ? -5.995 -11.025 2.830 1.00 90.75 104 ASP A N 1
ATOM 884 C CA . ASP A 1 104 ? -6.407 -12.279 3.474 1.00 90.75 104 ASP A CA 1
ATOM 885 C C . ASP A 1 104 ? -7.699 -12.840 2.843 1.00 90.75 104 ASP A C 1
ATOM 887 O O . ASP A 1 104 ? -7.778 -14.018 2.507 1.00 90.75 104 ASP A O 1
ATOM 891 N N . ASP A 1 105 ? -8.682 -11.963 2.594 1.00 89.56 105 ASP A N 1
ATOM 892 C CA . ASP A 1 105 ? -9.963 -12.308 1.957 1.00 89.56 105 ASP A CA 1
ATOM 893 C C . ASP A 1 105 ? -10.373 -11.259 0.907 1.00 89.56 105 ASP A C 1
ATOM 895 O O . ASP A 1 105 ? -10.300 -11.489 -0.302 1.00 89.56 105 ASP A O 1
ATOM 899 N N . VAL A 1 106 ? -10.731 -10.053 1.363 1.00 91.06 106 VAL A N 1
ATOM 900 C CA . VAL A 1 106 ? -11.170 -8.939 0.510 1.00 91.06 106 VAL A CA 1
ATOM 901 C C . VAL A 1 106 ? -10.324 -7.684 0.738 1.00 91.06 106 VAL A C 1
ATOM 903 O O . VAL A 1 106 ? -9.811 -7.468 1.835 1.00 91.06 106 VAL A O 1
ATOM 906 N N . PRO A 1 107 ? -10.185 -6.798 -0.266 1.00 90.81 107 PRO A N 1
ATOM 907 C CA . PRO A 1 107 ? -9.322 -5.622 -0.154 1.00 90.81 107 PRO A CA 1
ATOM 908 C C . PRO A 1 107 ? -9.924 -4.465 0.663 1.00 90.81 107 PRO A C 1
ATOM 910 O O . PRO A 1 107 ? -9.270 -3.437 0.828 1.00 90.81 107 PRO A O 1
ATOM 913 N N . ALA A 1 108 ? -11.173 -4.578 1.124 1.00 90.81 108 ALA A N 1
ATOM 914 C CA . ALA A 1 108 ? -11.833 -3.572 1.950 1.00 90.81 108 ALA A CA 1
ATOM 915 C C . ALA A 1 108 ? -12.855 -4.226 2.884 1.00 90.81 108 ALA A C 1
ATOM 917 O O . ALA A 1 108 ? -13.620 -5.094 2.462 1.00 90.81 108 ALA A O 1
ATOM 918 N N . VAL A 1 109 ? -12.892 -3.760 4.131 1.00 91.81 109 VAL A N 1
ATOM 919 C CA . VAL A 1 109 ? -13.762 -4.280 5.190 1.00 91.81 109 VAL A CA 1
ATOM 920 C C . VAL A 1 109 ? -14.639 -3.145 5.711 1.00 91.81 109 VAL A C 1
ATOM 922 O O . VAL A 1 109 ? -14.144 -2.077 6.069 1.00 91.81 109 VAL A O 1
ATOM 925 N N . PHE A 1 110 ? -15.955 -3.362 5.743 1.00 90.31 110 PHE A N 1
ATOM 926 C CA . PHE A 1 110 ? -16.906 -2.408 6.312 1.00 90.31 110 PHE A CA 1
ATOM 927 C C . PHE A 1 110 ? -17.201 -2.785 7.762 1.00 90.31 110 PHE A C 1
ATOM 929 O O . PHE A 1 110 ? -17.788 -3.830 8.026 1.00 90.31 110 PHE A O 1
ATOM 936 N N . THR A 1 111 ? -16.818 -1.925 8.701 1.00 87.06 111 THR A N 1
ATOM 937 C CA . THR A 1 111 ? -17.006 -2.165 10.142 1.00 87.06 111 THR A CA 1
ATOM 938 C C . THR A 1 111 ? -18.334 -1.632 10.673 1.00 87.06 111 THR A C 1
ATOM 940 O O . THR A 1 111 ? -18.859 -2.132 11.667 1.00 87.06 111 THR A O 1
ATOM 943 N N . HIS A 1 112 ? -18.898 -0.622 10.012 1.00 88.12 112 HIS A N 1
ATOM 944 C CA . HIS A 1 112 ? -20.127 0.036 10.434 1.00 88.12 112 HIS A CA 1
ATOM 945 C C . HIS A 1 112 ? -21.076 0.206 9.254 1.00 88.12 112 HIS A C 1
ATOM 947 O O . HIS A 1 112 ? -20.674 0.609 8.163 1.00 88.12 112 HIS A O 1
ATOM 953 N N . VAL A 1 113 ? -22.354 -0.063 9.505 1.00 89.19 113 VAL A N 1
ATOM 954 C CA . VAL A 1 113 ? -23.442 0.200 8.565 1.00 89.19 113 VAL A CA 1
ATOM 955 C C . VAL A 1 113 ? -24.299 1.301 9.164 1.00 89.19 113 VAL A C 1
ATOM 957 O O . VAL A 1 113 ? -24.931 1.113 10.204 1.00 89.19 113 VAL A O 1
ATOM 960 N N . PHE A 1 114 ? -24.313 2.459 8.514 1.00 89.38 114 PHE A N 1
ATOM 961 C CA . PHE A 1 114 ? -25.199 3.555 8.882 1.00 89.38 114 PHE A CA 1
ATOM 962 C C . PHE A 1 114 ? -26.514 3.386 8.124 1.00 89.38 114 PHE A C 1
ATOM 964 O O . PHE A 1 114 ? -26.512 3.181 6.912 1.00 89.38 114 PHE A O 1
ATOM 971 N N . ARG A 1 115 ? -27.638 3.433 8.842 1.00 88.19 115 ARG A N 1
ATOM 972 C CA . ARG A 1 115 ? -28.959 3.526 8.215 1.00 88.19 115 ARG A CA 1
ATOM 973 C C . ARG A 1 115 ? -29.242 4.994 7.958 1.00 88.19 115 ARG A C 1
ATOM 975 O O . ARG A 1 115 ? -29.107 5.801 8.881 1.00 88.19 115 ARG A O 1
ATOM 982 N N . ASP A 1 116 ? -29.656 5.322 6.742 1.00 82.50 116 ASP A N 1
ATOM 983 C CA . ASP A 1 116 ? -30.240 6.630 6.487 1.00 82.50 116 ASP A CA 1
ATOM 984 C C . ASP A 1 116 ? -31.458 6.774 7.401 1.00 82.50 116 ASP A C 1
ATOM 986 O O . ASP A 1 116 ? -32.308 5.882 7.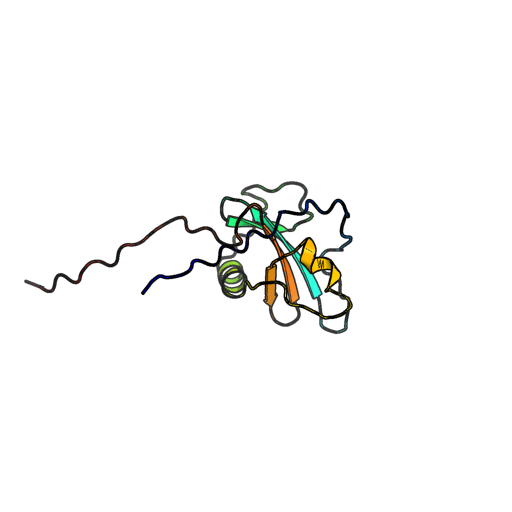477 1.00 82.50 116 ASP A O 1
ATOM 990 N N . LYS A 1 117 ? -31.519 7.869 8.164 1.00 72.19 117 LYS A N 1
ATOM 991 C CA . LYS A 1 117 ? -32.757 8.215 8.858 1.00 72.19 117 LYS A CA 1
ATOM 992 C C . LYS A 1 117 ? -33.778 8.489 7.763 1.00 72.19 117 LYS A C 1
ATOM 994 O O . LYS A 1 117 ? -33.593 9.434 6.998 1.00 72.19 117 LYS A O 1
ATOM 999 N N . GLU A 1 118 ? -34.832 7.680 7.686 1.00 63.56 118 GLU A N 1
ATOM 1000 C CA . GLU A 1 118 ? -36.037 8.079 6.967 1.00 63.56 118 GLU A CA 1
ATOM 1001 C C . GLU A 1 118 ? -36.395 9.485 7.450 1.00 63.56 118 GLU A C 1
ATOM 1003 O O . GLU A 1 118 ? -36.485 9.738 8.655 1.00 63.56 118 GLU A O 1
ATOM 1008 N N . GLY A 1 119 ? -36.464 10.425 6.511 1.00 55.25 119 GLY A N 1
ATOM 1009 C CA . GLY A 1 119 ? -36.763 11.816 6.792 1.00 55.25 119 GLY A CA 1
ATOM 1010 C C . GLY A 1 119 ? -38.158 11.943 7.386 1.00 55.25 119 GLY A C 1
ATOM 1011 O O . GLY A 1 119 ? -39.122 12.155 6.660 1.00 55.25 119 GLY A O 1
ATOM 1012 N N . GLY A 1 120 ? -38.242 11.859 8.712 1.00 47.09 120 GLY A N 1
ATOM 1013 C CA . GLY A 1 120 ? -39.283 12.497 9.496 1.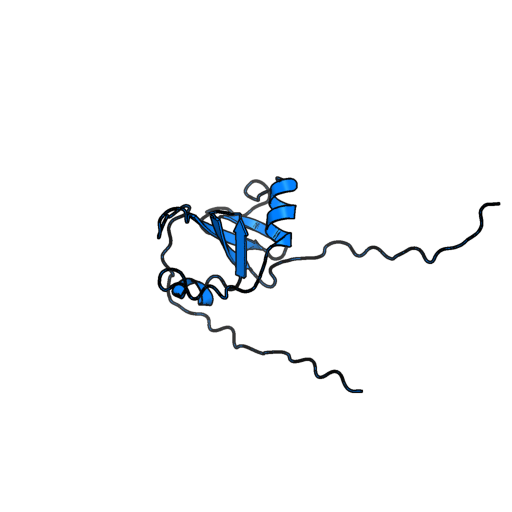00 47.09 120 GLY A CA 1
ATOM 1014 C C . GLY A 1 120 ? -39.153 14.001 9.302 1.00 47.09 120 GLY A C 1
ATOM 1015 O O . GLY A 1 120 ? -38.367 14.667 9.979 1.00 47.09 120 GLY A O 1
ATOM 1016 N N . GLY A 1 121 ? -39.889 14.523 8.326 1.00 51.16 121 GLY A N 1
ATOM 1017 C CA . GLY A 1 121 ? -40.287 15.914 8.347 1.00 51.16 121 GLY A CA 1
ATOM 1018 C C . GLY A 1 121 ? -41.243 16.101 9.515 1.00 51.16 121 GLY A C 1
ATOM 1019 O O . GLY A 1 121 ? -42.324 15.537 9.501 1.00 51.16 121 GLY A O 1
ATOM 1020 N N . GLU A 1 122 ? -40.803 16.831 10.532 1.00 47.84 122 GLU A N 1
ATOM 1021 C CA . GLU A 1 122 ? -41.533 17.958 11.115 1.00 47.84 122 GLU A CA 1
ATOM 1022 C C . GLU A 1 122 ? -40.665 18.585 12.209 1.00 47.84 122 GLU A C 1
ATOM 1024 O O . GLU A 1 122 ? -40.300 17.967 13.207 1.00 47.84 122 GLU A O 1
ATOM 1029 N N . ARG A 1 123 ? -40.291 19.844 11.969 1.00 44.47 123 ARG A N 1
ATOM 1030 C CA . ARG A 1 123 ? -40.023 20.796 13.039 1.00 44.47 123 ARG A CA 1
ATOM 1031 C C . ARG A 1 123 ? -41.387 21.255 13.548 1.00 44.47 123 ARG A C 1
ATOM 1033 O O . ARG A 1 123 ? -42.074 21.949 12.801 1.00 44.47 123 ARG A O 1
ATOM 1040 N N . LEU A 1 124 ? -41.711 20.917 14.790 1.00 40.06 124 LEU A N 1
ATOM 1041 C CA . LEU A 1 124 ? -42.582 21.687 15.678 1.00 40.06 124 LEU A CA 1
ATOM 1042 C C . LEU A 1 124 ? -41.902 21.762 17.045 1.00 40.06 124 LEU A C 1
ATOM 1044 O O . LEU A 1 124 ? -41.408 20.707 17.504 1.00 40.06 124 LEU A O 1
#

Secondary structure (DSSP, 8-state):
----------------------TTB-SSTT-EEEEEEE-TT--EEETT-S--STTTS---HHHHHHHHHTEEE-----TTTGGGTTT--EEEEETTEEEEEEESS-S------PPPPP------

Foldseek 3Di:
DDPPPPPPPPDLPPPPDDDDDDAQDDPDPLATEFEWEAEPVRFIAGPPDPDDDPVRTDDDPVCVVQFLVQKDAPPPPPVVCPVCCSVQRIWGDDRRYIYGYDYPPDNGDDPDDDDDPPDPDDDD

pLDDT: mean 82.39, std 19.03, range [34.5, 97.75]

Organism: Culex pipiens (NCBI:txid7175)

InterPro domains:
  IPR028108 Protein of unknown function DUF4505 [PF14956] (23-119)
  IPR028108 Protein of unknown function DUF4505 [PTHR31449] (15-120)

Sequence (124 aa):
MIFKRFFSSTPCRFLTSSVKYVQGQSPAPKIREYFYYIDHEGMLFLDDARIKNFTSCFKERKFLEFFFKRIRPNDITAETSAHYRDHFPFVSLCGRERNFIRCDDVPAVFTHVFRDKEGGGERL

Radius of gyration: 18.5 Å; chains: 1; bounding box: 55×44×35 Å